Protein AF-A0A4Q3E228-F1 (afdb_monomer)

Mean predicted aligned error: 11.4 Å

pLDDT: mean 85.41, std 19.96, range [42.28, 98.81]

Structure (mmCIF, N/CA/C/O backbone):
data_AF-A0A4Q3E228-F1
#
_entry.id   AF-A0A4Q3E228-F1
#
loop_
_atom_site.group_PDB
_atom_site.id
_atom_site.type_symbol
_atom_site.label_atom_id
_atom_site.label_alt_id
_atom_site.label_comp_id
_atom_site.label_asym_id
_atom_site.label_entity_id
_atom_site.label_seq_id
_atom_site.pdbx_PDB_ins_code
_atom_site.Cartn_x
_atom_site.Cartn_y
_atom_site.Cartn_z
_atom_site.occupancy
_atom_site.B_iso_or_equiv
_atom_site.auth_seq_id
_atom_site.auth_comp_id
_atom_site.auth_asym_id
_atom_site.auth_atom_id
_atom_site.pdbx_PDB_model_num
ATOM 1 N N . MET A 1 1 ? 70.048 -7.538 -35.255 1.00 44.28 1 MET A N 1
ATOM 2 C CA . MET A 1 1 ? 69.123 -6.452 -35.645 1.00 44.28 1 MET A CA 1
ATOM 3 C C . MET A 1 1 ? 67.687 -6.920 -35.447 1.00 44.28 1 MET A C 1
ATOM 5 O O . MET A 1 1 ? 67.351 -7.982 -35.942 1.00 44.28 1 MET A O 1
ATOM 9 N N . ARG A 1 2 ? 66.890 -6.116 -34.722 1.00 51.25 2 ARG A N 1
ATOM 10 C CA . ARG A 1 2 ? 65.409 -6.082 -34.704 1.00 51.25 2 ARG A CA 1
ATOM 11 C C . ARG A 1 2 ? 64.719 -7.389 -34.257 1.00 51.25 2 ARG A C 1
ATOM 13 O O . ARG A 1 2 ? 64.140 -8.090 -35.066 1.00 51.25 2 ARG A O 1
ATOM 20 N N . LYS A 1 3 ? 64.677 -7.774 -32.975 1.00 46.56 3 LYS A N 1
ATOM 21 C CA . LYS A 1 3 ? 63.932 -7.123 -31.861 1.00 46.56 3 LYS A CA 1
ATOM 22 C C . LYS A 1 3 ? 62.491 -6.646 -32.178 1.00 46.56 3 LYS A C 1
ATOM 24 O O . LYS A 1 3 ? 61.852 -6.088 -31.300 1.00 46.56 3 LYS A O 1
ATOM 29 N N . GLY A 1 4 ? 61.965 -6.868 -33.389 1.00 50.59 4 GLY A N 1
ATOM 30 C CA . GLY A 1 4 ? 60.736 -6.217 -33.871 1.00 50.59 4 GLY A CA 1
ATOM 31 C C . GLY A 1 4 ? 59.498 -7.103 -34.037 1.00 50.59 4 GLY A C 1
ATOM 32 O O . GLY A 1 4 ? 58.453 -6.570 -34.376 1.00 50.59 4 GLY A O 1
ATOM 33 N N . MET A 1 5 ? 59.584 -8.420 -33.819 1.00 49.06 5 MET A N 1
ATOM 34 C CA . MET A 1 5 ? 58.467 -9.334 -34.131 1.00 49.06 5 MET A CA 1
ATOM 35 C C . MET A 1 5 ? 57.838 -10.015 -32.907 1.00 49.06 5 MET A C 1
ATOM 37 O O . MET A 1 5 ? 56.833 -10.699 -33.037 1.00 49.06 5 MET A O 1
ATOM 41 N N . LEU A 1 6 ? 58.391 -9.790 -31.710 1.00 42.28 6 LEU A N 1
ATOM 42 C CA . LEU A 1 6 ? 57.854 -10.325 -30.448 1.00 42.28 6 LEU A CA 1
ATOM 43 C C . LEU A 1 6 ? 57.221 -9.242 -29.557 1.00 42.28 6 LEU A C 1
ATOM 45 O O . LEU A 1 6 ? 56.899 -9.494 -28.404 1.00 42.28 6 LEU A O 1
ATOM 49 N N . ALA A 1 7 ? 57.056 -8.028 -30.085 1.00 48.09 7 ALA A N 1
ATOM 50 C CA . ALA A 1 7 ? 56.470 -6.893 -29.371 1.00 48.09 7 ALA A CA 1
ATOM 51 C C . ALA A 1 7 ? 55.057 -6.531 -29.867 1.00 48.09 7 ALA A C 1
ATOM 53 O O . ALA A 1 7 ? 54.541 -5.482 -29.499 1.00 48.09 7 ALA A O 1
ATOM 54 N N . LEU A 1 8 ? 54.435 -7.372 -30.707 1.00 51.16 8 LEU A N 1
ATOM 55 C CA . LEU A 1 8 ? 53.127 -7.073 -31.309 1.00 51.16 8 LEU A CA 1
ATOM 56 C C . LEU A 1 8 ? 51.959 -7.925 -30.781 1.00 51.16 8 LEU A C 1
ATOM 58 O O . LEU A 1 8 ? 50.822 -7.682 -31.162 1.00 51.16 8 LEU A O 1
ATOM 62 N N . LEU A 1 9 ? 52.209 -8.898 -29.898 1.00 49.28 9 LEU A N 1
ATOM 63 C CA . LEU A 1 9 ? 51.169 -9.794 -29.358 1.00 49.28 9 LEU A CA 1
ATOM 64 C C . LEU A 1 9 ? 50.928 -9.645 -27.847 1.00 49.28 9 LEU A C 1
ATOM 66 O O . LEU A 1 9 ? 50.157 -10.407 -27.277 1.00 49.28 9 LEU A O 1
ATOM 70 N N . LEU A 1 10 ? 51.555 -8.661 -27.196 1.00 47.91 10 LEU A N 1
ATOM 71 C CA . LEU A 1 10 ? 51.440 -8.439 -25.745 1.00 47.91 10 LEU A CA 1
ATOM 72 C C . LEU A 1 10 ? 50.833 -7.082 -25.361 1.00 47.91 10 LEU A C 1
ATOM 74 O O . LEU A 1 10 ? 50.758 -6.758 -24.181 1.00 47.91 10 LEU A O 1
ATOM 78 N N . THR A 1 11 ? 50.367 -6.294 -26.330 1.00 49.50 11 THR A N 1
ATOM 79 C CA . THR A 1 11 ? 49.772 -4.965 -26.092 1.00 49.50 11 THR A CA 1
ATOM 80 C C . THR A 1 11 ? 48.256 -4.903 -26.284 1.00 49.50 11 THR A C 1
ATOM 82 O O . THR A 1 11 ? 47.658 -3.888 -25.942 1.00 49.50 11 THR A O 1
ATOM 85 N N . SER A 1 12 ? 47.593 -5.968 -26.750 1.00 50.16 12 SER A N 1
ATOM 86 C CA . SER A 1 12 ? 46.125 -5.981 -26.902 1.00 50.16 12 SER A CA 1
ATOM 87 C C . SER A 1 12 ? 45.359 -6.427 -25.647 1.00 50.16 12 SER A C 1
ATOM 89 O O . SER A 1 12 ? 44.144 -6.269 -25.589 1.00 50.16 12 SER A O 1
ATOM 91 N N . MET A 1 13 ? 46.041 -6.929 -24.612 1.00 52.44 13 MET A N 1
ATOM 92 C CA . MET A 1 13 ? 45.422 -7.456 -23.383 1.00 52.44 13 MET A CA 1
ATOM 93 C C . MET A 1 13 ? 45.347 -6.451 -22.216 1.00 52.44 13 MET A C 1
ATOM 95 O O . MET A 1 13 ? 45.285 -6.859 -21.061 1.00 52.44 13 MET A O 1
ATOM 99 N N . LEU A 1 14 ? 45.355 -5.138 -22.473 1.00 51.59 14 LEU A N 1
ATOM 100 C CA . LEU A 1 14 ? 45.309 -4.125 -21.399 1.00 51.59 14 LEU A CA 1
ATOM 101 C C . LEU A 1 14 ? 44.169 -3.099 -21.502 1.00 51.59 14 LEU A C 1
ATOM 103 O O . LEU A 1 14 ? 44.057 -2.250 -20.625 1.00 51.59 14 LEU A O 1
ATOM 107 N N . PHE A 1 15 ? 43.282 -3.185 -22.500 1.00 53.31 15 PHE A N 1
ATOM 108 C CA . PHE A 1 15 ? 42.234 -2.168 -22.699 1.00 53.31 15 PHE A CA 1
ATOM 109 C C . PHE A 1 15 ? 40.801 -2.575 -22.332 1.00 53.31 15 PHE A C 1
ATOM 111 O O . PHE A 1 15 ? 39.898 -1.762 -22.483 1.00 53.31 15 PHE A O 1
ATOM 118 N N . SER A 1 16 ? 40.557 -3.773 -21.793 1.00 59.59 16 SER A N 1
ATOM 119 C CA . SER A 1 16 ? 39.183 -4.229 -21.500 1.00 59.59 16 SER A CA 1
ATOM 120 C C . SER A 1 16 ? 38.848 -4.325 -20.004 1.00 59.59 16 SER A C 1
ATOM 122 O O . SER A 1 16 ? 38.081 -5.195 -19.603 1.00 59.59 16 SER A O 1
ATOM 124 N N . ALA A 1 17 ? 39.423 -3.456 -19.163 1.00 56.88 17 ALA A N 1
ATOM 125 C CA . ALA A 1 17 ? 39.157 -3.431 -17.715 1.00 56.88 17 ALA A CA 1
ATOM 126 C C . ALA A 1 17 ? 38.193 -2.317 -17.259 1.00 56.88 17 ALA A C 1
ATOM 128 O O . ALA A 1 17 ? 37.914 -2.199 -16.069 1.00 56.88 17 ALA A O 1
ATOM 129 N N . CYS A 1 18 ? 37.631 -1.541 -18.187 1.00 56.81 18 CYS A N 1
ATOM 130 C CA . CYS A 1 18 ? 36.437 -0.738 -17.929 1.00 56.81 18 CYS A CA 1
ATOM 131 C C . CYS A 1 18 ? 35.245 -1.461 -18.554 1.00 56.81 18 CYS A C 1
ATOM 133 O O . CYS A 1 18 ? 34.688 -1.019 -19.551 1.00 56.81 18 CYS A O 1
ATOM 135 N N . ALA A 1 19 ? 34.897 -2.627 -18.009 1.00 61.94 19 ALA A N 1
ATOM 136 C CA . ALA A 1 19 ? 33.573 -3.169 -18.258 1.00 61.94 19 ALA A CA 1
ATOM 137 C C . ALA A 1 19 ? 32.571 -2.173 -17.661 1.00 61.94 19 ALA A C 1
ATOM 139 O O . ALA A 1 19 ? 32.593 -1.938 -16.448 1.00 61.94 19 ALA A O 1
ATOM 140 N N . ASP A 1 20 ? 31.726 -1.579 -18.504 1.00 62.72 20 ASP A N 1
ATOM 141 C CA . ASP A 1 20 ? 30.487 -0.944 -18.071 1.00 62.72 20 ASP A CA 1
ATOM 142 C C . ASP A 1 20 ? 29.783 -1.931 -17.137 1.00 62.72 20 ASP A C 1
ATOM 144 O O . ASP A 1 20 ? 29.299 -2.980 -17.572 1.00 62.72 20 ASP A O 1
ATOM 148 N N . ARG A 1 21 ? 29.769 -1.661 -15.824 1.00 62.12 21 ARG A N 1
ATOM 149 C CA . ARG A 1 21 ? 28.876 -2.419 -14.948 1.00 62.12 21 ARG A CA 1
ATOM 150 C C . ARG A 1 21 ? 27.476 -2.050 -15.419 1.00 62.12 21 ARG A C 1
ATOM 152 O O . ARG A 1 21 ? 27.158 -0.859 -15.362 1.00 62.12 21 ARG A O 1
ATOM 159 N N . PRO A 1 22 ? 26.649 -3.007 -15.880 1.00 63.69 22 PRO A N 1
ATOM 160 C CA . PRO A 1 22 ? 25.267 -2.685 -16.185 1.00 63.69 22 PRO A CA 1
ATOM 161 C C . PRO A 1 22 ? 24.688 -2.023 -14.940 1.00 63.69 22 PRO A C 1
ATOM 163 O O . PRO A 1 22 ? 24.934 -2.497 -13.824 1.00 63.69 22 PRO A O 1
ATOM 166 N N . ALA A 1 23 ? 24.010 -0.888 -15.129 1.00 62.94 23 ALA A N 1
ATOM 167 C CA . ALA A 1 23 ? 23.364 -0.179 -14.039 1.00 62.94 23 ALA A CA 1
ATOM 168 C C . ALA A 1 23 ? 22.574 -1.208 -13.227 1.00 62.94 23 ALA A C 1
ATOM 170 O O . ALA A 1 23 ? 21.698 -1.901 -13.7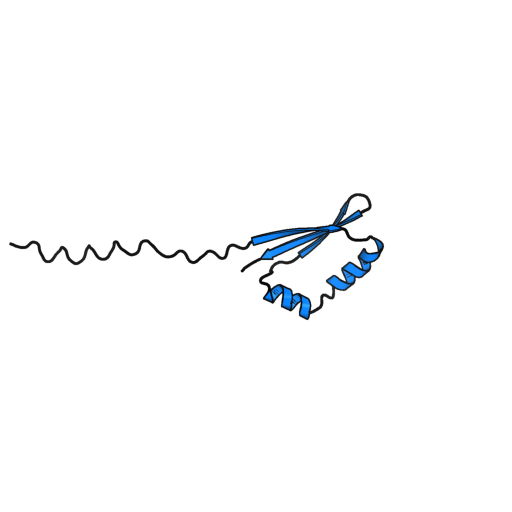48 1.00 62.94 23 ALA A O 1
ATOM 171 N N . LYS A 1 24 ? 22.970 -1.391 -11.968 1.00 67.69 24 LYS A N 1
ATOM 172 C CA . LYS A 1 24 ? 22.272 -2.297 -11.072 1.00 67.69 24 LYS A CA 1
ATOM 173 C C . LYS A 1 24 ? 20.878 -1.703 -10.914 1.00 67.69 24 LYS A C 1
ATOM 175 O O . LYS A 1 24 ? 20.758 -0.593 -10.402 1.00 67.69 24 LYS A O 1
ATOM 180 N N . ASN A 1 25 ? 19.850 -2.401 -11.393 1.00 69.81 25 ASN A N 1
ATOM 181 C CA . ASN A 1 25 ? 18.461 -2.043 -11.116 1.00 69.81 25 ASN 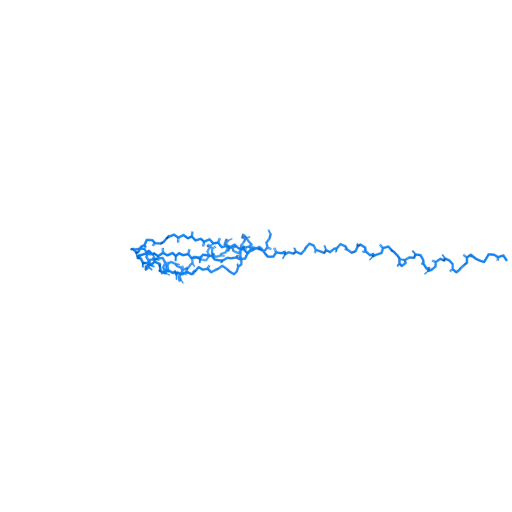A CA 1
ATOM 182 C C . ASN A 1 25 ? 18.220 -2.268 -9.619 1.00 69.81 25 ASN A C 1
ATOM 184 O O . ASN A 1 25 ? 17.729 -3.314 -9.193 1.00 69.81 25 ASN A O 1
ATOM 188 N N . ASP A 1 26 ? 18.687 -1.323 -8.807 1.00 86.75 26 ASP A N 1
ATOM 189 C CA . ASP A 1 26 ? 18.576 -1.373 -7.364 1.00 86.75 26 ASP A CA 1
ATOM 190 C C . ASP A 1 26 ? 17.120 -1.121 -6.988 1.00 86.75 26 ASP A C 1
ATOM 192 O O . ASP A 1 26 ? 16.586 -0.022 -7.136 1.00 86.75 26 ASP A O 1
ATOM 196 N N . VAL A 1 27 ? 16.480 -2.177 -6.491 1.00 95.81 27 VAL A N 1
ATOM 197 C CA . VAL A 1 27 ? 15.124 -2.123 -5.956 1.00 95.81 27 VAL A CA 1
ATOM 198 C C . VAL A 1 27 ? 15.067 -1.100 -4.822 1.00 95.81 27 VAL A C 1
ATOM 200 O O . VAL A 1 27 ? 15.738 -1.254 -3.796 1.00 95.81 27 VAL A O 1
ATOM 203 N N . LYS A 1 28 ? 14.229 -0.072 -4.978 1.00 96.94 28 LYS A N 1
ATOM 204 C CA . LYS A 1 28 ? 13.960 0.925 -3.932 1.00 96.94 28 LYS A CA 1
ATOM 205 C C . LYS A 1 28 ? 12.765 0.475 -3.102 1.00 96.94 28 LYS A C 1
ATOM 207 O O . LYS A 1 28 ? 11.728 0.122 -3.650 1.00 96.94 28 LYS A O 1
ATOM 212 N N . ARG A 1 29 ? 12.893 0.492 -1.776 1.00 98.12 29 ARG A N 1
ATOM 213 C CA . ARG A 1 29 ? 11.825 0.067 -0.858 1.00 98.12 29 ARG A CA 1
ATOM 214 C C . ARG A 1 29 ? 11.147 1.276 -0.246 1.00 98.12 29 ARG A C 1
ATOM 216 O O . ARG A 1 29 ? 11.826 2.161 0.269 1.00 98.12 29 ARG A O 1
ATOM 223 N N . PHE A 1 30 ? 9.823 1.278 -0.269 1.00 98.44 30 PHE A N 1
ATOM 224 C CA . PHE A 1 30 ? 9.009 2.353 0.277 1.00 98.44 30 PHE A CA 1
ATOM 225 C C . PHE A 1 30 ? 8.098 1.819 1.373 1.00 98.44 30 PHE A C 1
ATOM 227 O O . PHE A 1 30 ? 7.499 0.751 1.244 1.00 98.44 30 PHE A O 1
ATOM 234 N N . GLY A 1 31 ? 8.011 2.589 2.455 1.00 98.50 31 GLY A N 1
ATOM 235 C CA . GLY A 1 31 ? 7.092 2.372 3.561 1.00 98.50 31 GLY A CA 1
ATOM 236 C C . GLY A 1 31 ? 6.232 3.612 3.762 1.00 98.50 31 GLY A C 1
ATOM 237 O O . GLY A 1 31 ? 6.716 4.735 3.613 1.00 98.50 31 GLY A O 1
ATOM 238 N N . SER A 1 32 ? 4.957 3.441 4.093 1.00 98.44 32 SER A N 1
ATOM 239 C CA . SER A 1 32 ? 4.081 4.565 4.451 1.00 98.44 32 SER A CA 1
ATOM 240 C C . SER A 1 32 ? 3.089 4.142 5.524 1.00 98.44 32 SER A C 1
ATOM 242 O O . SER A 1 32 ? 2.736 2.969 5.623 1.00 98.44 32 SER A O 1
ATOM 244 N N . VAL A 1 33 ? 2.660 5.097 6.347 1.00 98.38 33 VAL A N 1
ATOM 245 C CA . VAL A 1 33 ? 1.680 4.869 7.411 1.00 98.38 33 VAL A CA 1
ATOM 246 C C . VAL A 1 33 ? 0.524 5.835 7.230 1.00 98.38 33 VAL A C 1
ATOM 248 O O . VAL A 1 33 ? 0.735 7.025 7.008 1.00 98.38 33 VAL A O 1
ATOM 251 N N . THR A 1 34 ? -0.696 5.326 7.353 1.00 98.38 34 THR A N 1
ATOM 252 C CA . THR A 1 34 ? -1.909 6.145 7.383 1.00 98.38 34 THR A CA 1
ATOM 253 C C . THR A 1 34 ? -2.882 5.640 8.444 1.00 98.38 34 THR A C 1
ATOM 255 O O . THR A 1 34 ? -2.830 4.476 8.844 1.00 98.38 34 THR A O 1
ATOM 258 N N . GL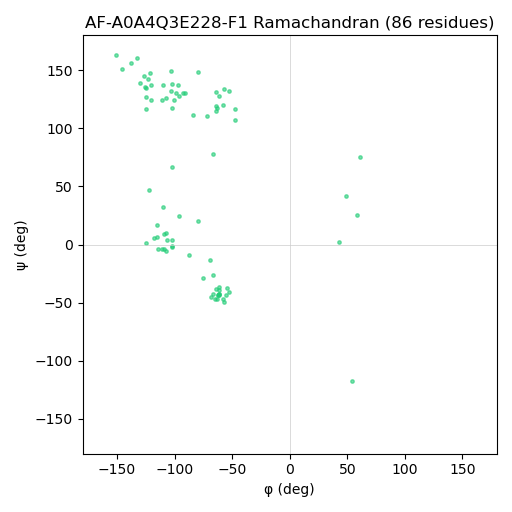Y A 1 35 ? -3.759 6.521 8.922 1.00 98.25 35 GLY A N 1
ATOM 259 C CA . GLY A 1 35 ? -4.839 6.160 9.837 1.00 98.25 35 GLY A CA 1
ATOM 260 C C . GLY A 1 35 ? -6.026 5.541 9.098 1.00 98.25 35 GLY A C 1
ATOM 261 O O . GLY A 1 35 ? -6.327 5.904 7.960 1.00 98.25 35 GLY A O 1
ATOM 262 N N . LEU A 1 36 ? -6.733 4.630 9.762 1.00 98.44 36 LEU A N 1
ATOM 263 C CA . LEU A 1 36 ? -7.976 4.040 9.279 1.00 98.44 36 LEU A CA 1
ATOM 264 C C . LEU A 1 36 ? -9.099 4.328 10.271 1.00 98.44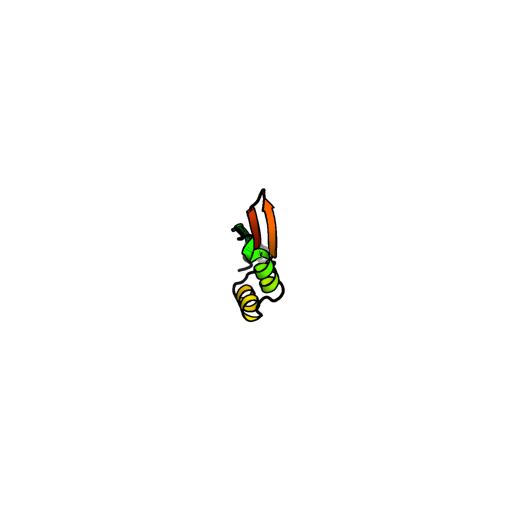 36 LEU A C 1
ATOM 266 O O . LEU A 1 36 ? -9.030 3.959 11.441 1.00 98.44 36 LEU A O 1
ATOM 270 N N . LYS A 1 37 ? -10.169 4.947 9.774 1.00 98.00 37 LYS A N 1
ATOM 271 C CA . LYS A 1 37 ? -11.372 5.196 10.568 1.00 98.00 37 LYS A CA 1
ATOM 272 C C . LYS A 1 37 ? -11.990 3.865 11.033 1.00 98.00 37 LYS A C 1
ATOM 274 O O . LYS A 1 37 ? -12.234 3.010 10.171 1.00 98.00 37 LYS A O 1
ATOM 279 N N . PRO A 1 38 ? -12.268 3.668 12.338 1.00 97.44 38 PRO A N 1
ATOM 280 C CA . PRO A 1 38 ? -12.810 2.412 12.863 1.00 97.44 38 PRO A CA 1
ATOM 281 C C . PRO A 1 38 ? -14.068 1.928 12.131 1.00 97.44 38 PRO A C 1
ATOM 283 O O . PRO A 1 38 ? -14.178 0.750 11.793 1.00 97.44 38 PRO A O 1
ATOM 286 N N . GLU A 1 39 ? -14.979 2.842 11.796 1.00 98.12 39 GLU A N 1
ATOM 287 C CA . GLU A 1 39 ? -16.234 2.558 11.094 1.00 98.12 39 GLU A CA 1
ATOM 288 C C . GLU A 1 39 ? -16.042 2.125 9.630 1.00 98.12 39 GLU A C 1
ATOM 290 O O . GLU A 1 39 ? -16.968 1.613 9.002 1.00 98.12 39 GLU A O 1
ATOM 295 N N . LYS A 1 40 ? -14.840 2.298 9.066 1.00 98.25 40 LYS A N 1
ATOM 296 C CA . LYS A 1 40 ? -14.492 1.859 7.706 1.00 98.25 40 LYS A CA 1
ATOM 297 C C . LYS A 1 40 ? -13.672 0.575 7.674 1.00 98.25 40 LYS A C 1
ATOM 299 O O . LYS A 1 40 ? -13.405 0.084 6.583 1.00 98.25 40 LYS A O 1
ATOM 304 N N . LEU A 1 41 ? -13.316 -0.011 8.820 1.00 98.00 41 LEU A N 1
ATOM 305 C CA . LEU A 1 41 ? -12.442 -1.185 8.881 1.00 98.00 41 LEU A CA 1
ATOM 306 C C . LEU A 1 41 ? -12.968 -2.383 8.074 1.00 98.00 41 LEU A C 1
ATOM 308 O O . LEU A 1 41 ? -12.231 -2.965 7.278 1.00 98.00 41 LEU A O 1
ATOM 312 N N . GLY A 1 42 ? -14.239 -2.746 8.267 1.00 98.25 42 GLY A N 1
ATOM 313 C CA . GLY A 1 42 ? -14.855 -3.865 7.545 1.00 98.25 42 GLY A CA 1
ATOM 314 C C . GLY A 1 42 ? -14.903 -3.613 6.038 1.00 98.25 42 GLY A C 1
ATOM 315 O O . GLY A 1 42 ? -14.458 -4.445 5.251 1.00 98.25 42 GLY A O 1
ATOM 316 N N . TYR A 1 43 ? -15.348 -2.416 5.650 1.00 98.38 43 TYR A N 1
ATOM 317 C CA . TYR A 1 43 ? -15.420 -2.004 4.250 1.00 98.38 43 TYR A CA 1
ATOM 318 C C . TYR A 1 43 ? -14.040 -1.986 3.575 1.00 98.38 43 TYR A C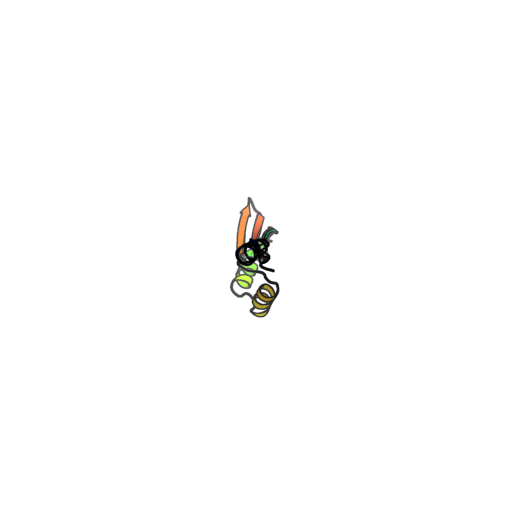 1
ATOM 320 O O . TYR A 1 43 ? -13.878 -2.500 2.472 1.00 98.38 43 TYR A O 1
ATOM 328 N N . TYR A 1 44 ? -13.020 -1.473 4.267 1.00 98.38 44 TYR A N 1
ATOM 329 C CA . TYR A 1 44 ? -11.641 -1.456 3.785 1.00 98.38 44 TYR A CA 1
ATOM 330 C C . TYR A 1 44 ? -11.137 -2.870 3.472 1.00 98.38 44 TYR A C 1
ATOM 332 O O . TYR A 1 44 ? -10.600 -3.104 2.388 1.00 98.38 44 TYR A O 1
ATOM 340 N N . LYS A 1 45 ? -11.360 -3.826 4.386 1.00 98.00 45 LYS A N 1
ATOM 341 C CA . LYS A 1 45 ? -10.982 -5.232 4.183 1.00 98.00 45 LYS A CA 1
ATOM 342 C C . LYS A 1 45 ? -11.711 -5.859 2.996 1.00 98.00 45 LYS A C 1
ATOM 344 O O . LYS A 1 45 ? -11.074 -6.538 2.200 1.00 98.00 45 LYS A O 1
ATOM 349 N N . GLN A 1 46 ? -13.014 -5.612 2.855 1.00 98.19 46 GLN A N 1
ATOM 350 C CA . GLN A 1 46 ? -13.801 -6.136 1.736 1.00 98.19 46 GLN A CA 1
ATOM 351 C C . GLN A 1 46 ? -13.280 -5.630 0.385 1.00 98.19 46 GLN A C 1
ATOM 353 O O . GLN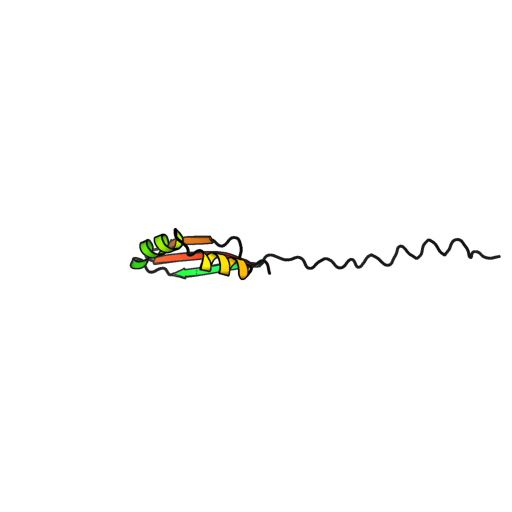 A 1 46 ? -13.144 -6.427 -0.544 1.00 98.19 46 GLN A O 1
ATOM 358 N N . LEU A 1 47 ? -12.955 -4.336 0.285 1.00 98.06 47 LEU A N 1
ATOM 359 C CA . LEU A 1 47 ? -12.374 -3.758 -0.928 1.00 98.06 47 LEU A CA 1
ATOM 360 C C . LEU A 1 47 ? -11.013 -4.378 -1.263 1.00 98.06 47 LEU A C 1
ATOM 362 O O . LEU A 1 47 ? -10.766 -4.706 -2.416 1.00 98.06 47 LEU A O 1
ATOM 366 N N . HIS A 1 48 ? -10.140 -4.580 -0.271 1.00 97.62 48 HIS A N 1
ATOM 367 C CA . HIS A 1 48 ? -8.798 -5.126 -0.516 1.00 97.62 48 HIS A CA 1
ATOM 368 C C . HIS A 1 48 ? -8.806 -6.634 -0.793 1.00 97.62 48 HIS A C 1
ATOM 370 O O . HIS A 1 48 ? -7.960 -7.112 -1.541 1.00 97.62 48 HIS A O 1
ATOM 376 N N . ALA A 1 49 ? -9.777 -7.377 -0.253 1.00 98.06 49 ALA A N 1
ATOM 377 C CA . ALA A 1 49 ? -9.994 -8.778 -0.611 1.00 98.06 49 ALA A CA 1
ATOM 378 C C . ALA A 1 49 ? -10.469 -8.946 -2.066 1.00 98.06 49 ALA A C 1
ATOM 380 O O . ALA A 1 49 ? -10.221 -9.983 -2.672 1.00 98.06 49 ALA A O 1
ATOM 381 N N . ASN A 1 50 ? -11.125 -7.924 -2.624 1.00 97.75 50 ASN A N 1
ATOM 382 C CA . ASN A 1 50 ? -11.676 -7.915 -3.980 1.00 97.75 50 ASN A CA 1
ATOM 383 C C . ASN A 1 50 ? -11.094 -6.750 -4.794 1.00 97.75 50 ASN A C 1
ATOM 385 O O . ASN A 1 50 ? -11.832 -5.985 -5.419 1.00 97.75 50 ASN A O 1
ATOM 389 N N . ALA A 1 51 ? -9.772 -6.577 -4.729 1.00 97.62 51 ALA A N 1
ATOM 390 C CA . ALA A 1 51 ? -9.098 -5.475 -5.402 1.00 97.62 51 ALA A CA 1
ATOM 391 C C . ALA A 1 51 ? -9.385 -5.491 -6.913 1.00 97.62 51 ALA A C 1
ATOM 393 O O . ALA A 1 51 ? -9.289 -6.532 -7.565 1.00 97.62 51 ALA A O 1
ATOM 394 N N . TRP A 1 52 ? -9.724 -4.326 -7.469 1.00 98.38 52 TRP A N 1
ATOM 395 C CA . TRP A 1 52 ? -10.081 -4.205 -8.881 1.00 98.38 52 TRP A CA 1
ATOM 396 C C . TRP A 1 52 ? -8.898 -4.561 -9.795 1.00 98.38 52 TRP A C 1
ATOM 398 O O . TRP A 1 52 ? -7.796 -4.031 -9.588 1.00 98.38 52 TRP A O 1
ATOM 408 N N . PRO A 1 53 ? -9.096 -5.412 -10.819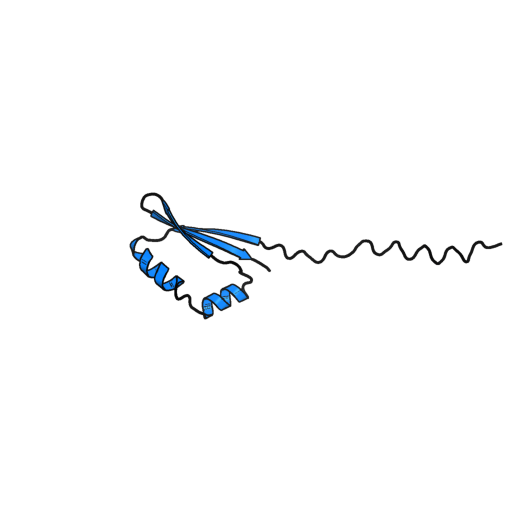 1.00 98.19 53 PRO A N 1
ATOM 409 C CA . PRO A 1 53 ? -8.028 -5.820 -11.731 1.00 98.19 53 PRO A CA 1
ATOM 410 C C . PRO A 1 53 ? -7.297 -4.644 -12.388 1.00 98.19 53 PRO A C 1
ATOM 412 O O . PRO A 1 53 ? -6.076 -4.672 -12.519 1.00 98.19 53 PRO A O 1
ATOM 415 N N . GLU A 1 54 ? -8.014 -3.581 -12.744 1.00 98.44 54 GLU A N 1
ATOM 416 C CA . GLU A 1 54 ? -7.468 -2.387 -13.392 1.00 98.44 54 GLU A CA 1
ATOM 417 C C . GLU A 1 54 ? -6.474 -1.652 -12.484 1.00 98.44 54 GLU A C 1
ATOM 419 O O . GLU A 1 54 ? -5.428 -1.190 -12.943 1.00 98.44 54 GLU A O 1
ATOM 424 N N . VAL A 1 55 ? -6.753 -1.599 -11.177 1.00 98.06 55 VAL A N 1
ATOM 425 C CA . VAL A 1 55 ? -5.847 -1.006 -10.182 1.00 98.06 55 VAL A CA 1
ATOM 426 C C . VAL A 1 55 ? -4.595 -1.864 -10.029 1.00 98.06 55 VAL A C 1
ATOM 428 O O . VAL A 1 55 ? -3.481 -1.340 -10.051 1.00 98.06 55 VAL A O 1
ATOM 431 N N . LEU A 1 56 ? -4.755 -3.187 -9.926 1.00 98.31 56 LEU A N 1
ATOM 432 C CA . LEU A 1 56 ? 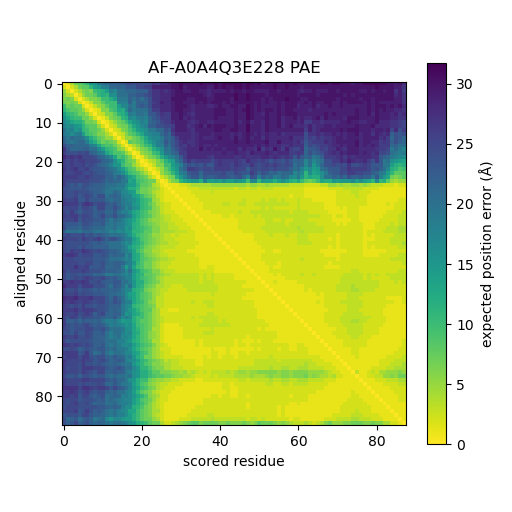-3.626 -4.118 -9.826 1.00 98.31 56 LEU A CA 1
ATOM 433 C C . LEU A 1 56 ? -2.728 -4.055 -11.069 1.00 98.31 56 LEU A C 1
ATOM 435 O O . LEU A 1 56 ? -1.501 -4.090 -10.950 1.00 98.31 56 LEU A O 1
ATOM 439 N N . ASN A 1 57 ? -3.327 -3.922 -12.252 1.00 98.38 57 ASN A N 1
ATOM 440 C CA . ASN A 1 57 ? -2.603 -3.752 -13.507 1.00 98.38 57 ASN A CA 1
ATOM 441 C C . ASN A 1 57 ? -1.837 -2.428 -13.524 1.00 98.38 57 ASN A C 1
ATOM 443 O O . ASN A 1 57 ? -0.637 -2.433 -13.793 1.00 98.38 57 ASN A O 1
ATOM 447 N N . LYS A 1 58 ? -2.471 -1.317 -13.128 1.00 98.62 58 LYS A N 1
ATOM 448 C CA . LYS A 1 58 ? -1.798 -0.014 -13.065 1.00 98.62 58 LYS A CA 1
ATOM 449 C C . LYS A 1 58 ? -0.618 -0.012 -12.086 1.00 98.62 58 LYS A C 1
ATOM 451 O O . LYS A 1 58 ? 0.450 0.484 -12.428 1.00 98.62 58 LYS A O 1
ATOM 456 N N . ILE A 1 59 ? -0.764 -0.617 -10.904 1.00 98.38 59 ILE A N 1
ATOM 457 C CA . ILE A 1 59 ? 0.342 -0.792 -9.941 1.00 98.38 59 ILE A CA 1
ATOM 458 C C . ILE A 1 59 ? 1.515 -1.523 -10.610 1.00 98.38 59 ILE A C 1
ATOM 460 O O . ILE A 1 59 ? 2.671 -1.113 -10.469 1.00 98.38 59 ILE A O 1
ATOM 464 N N . LYS A 1 60 ? 1.228 -2.578 -11.385 1.00 97.81 60 LYS A N 1
ATOM 465 C CA . LYS A 1 60 ? 2.267 -3.325 -12.098 1.00 97.81 60 LYS A CA 1
ATOM 466 C C . LYS A 1 60 ? 2.940 -2.499 -13.199 1.00 97.81 60 LYS A C 1
ATOM 468 O O . LYS A 1 60 ? 4.166 -2.566 -13.317 1.00 97.81 60 LYS A O 1
ATOM 473 N N . GLU A 1 61 ? 2.170 -1.736 -13.970 1.00 98.38 61 GLU A N 1
ATOM 474 C CA . GLU A 1 61 ? 2.668 -0.825 -15.012 1.00 98.38 61 GLU A CA 1
ATOM 475 C C . GLU A 1 61 ? 3.581 0.265 -14.434 1.00 98.38 61 GLU A C 1
ATOM 477 O O . GLU A 1 61 ? 4.593 0.605 -15.037 1.00 98.38 61 GLU A O 1
ATOM 482 N N . CYS A 1 62 ? 3.282 0.764 -13.232 1.00 98.19 62 CYS A N 1
ATOM 483 C CA . CYS A 1 62 ? 4.075 1.780 -12.534 1.00 98.19 62 CYS A CA 1
ATOM 484 C C . CYS A 1 62 ? 5.330 1.232 -11.822 1.00 98.19 62 CYS A C 1
ATOM 486 O O . CYS A 1 62 ? 5.836 1.871 -10.903 1.00 98.19 62 CYS A O 1
ATOM 488 N N . ASN A 1 63 ? 5.835 0.055 -12.206 1.00 97.88 63 ASN A N 1
ATOM 489 C CA . ASN A 1 63 ? 7.025 -0.582 -11.619 1.00 97.88 63 ASN A CA 1
ATOM 490 C C . ASN A 1 63 ? 6.945 -0.854 -10.104 1.00 97.88 63 ASN A C 1
ATOM 492 O O . ASN A 1 63 ? 7.977 -0.983 -9.446 1.00 97.88 63 ASN A O 1
ATOM 496 N N . ILE A 1 64 ? 5.740 -0.998 -9.544 1.00 98.44 64 ILE A N 1
ATOM 497 C CA . ILE A 1 64 ? 5.541 -1.373 -8.139 1.00 98.44 64 ILE A CA 1
ATOM 498 C C . ILE A 1 64 ? 5.387 -2.897 -8.031 1.00 98.44 64 ILE A C 1
ATOM 500 O O . ILE A 1 64 ? 4.621 -3.528 -8.767 1.00 98.44 64 ILE A O 1
ATOM 504 N N . ARG A 1 65 ? 6.139 -3.511 -7.120 1.00 97.94 65 ARG A N 1
ATOM 505 C CA . ARG A 1 65 ? 6.204 -4.952 -6.845 1.00 97.94 65 ARG A CA 1
ATOM 506 C C . ARG A 1 65 ? 6.102 -5.194 -5.343 1.00 97.94 65 ARG A C 1
ATOM 508 O O . ARG A 1 65 ? 6.320 -4.283 -4.550 1.00 97.94 65 ARG A O 1
ATOM 515 N N . ASN A 1 66 ? 5.750 -6.422 -4.963 1.00 98.12 66 ASN A N 1
ATOM 516 C CA . ASN A 1 66 ? 5.688 -6.858 -3.563 1.00 98.12 66 ASN A CA 1
ATOM 517 C C . ASN A 1 66 ? 4.920 -5.878 -2.652 1.00 98.12 66 ASN A C 1
ATOM 519 O O . ASN A 1 66 ? 5.361 -5.569 -1.548 1.00 98.12 66 ASN A O 1
ATOM 523 N N . TYR A 1 67 ? 3.786 -5.360 -3.147 1.00 98.62 67 TYR A N 1
ATOM 524 C CA . TYR A 1 67 ? 2.975 -4.378 -2.432 1.00 98.62 67 TYR A CA 1
ATOM 525 C C . TYR A 1 67 ? 2.030 -5.068 -1.441 1.00 98.62 67 TYR A C 1
ATOM 527 O O . TYR A 1 67 ? 1.066 -5.718 -1.842 1.00 98.62 67 TYR A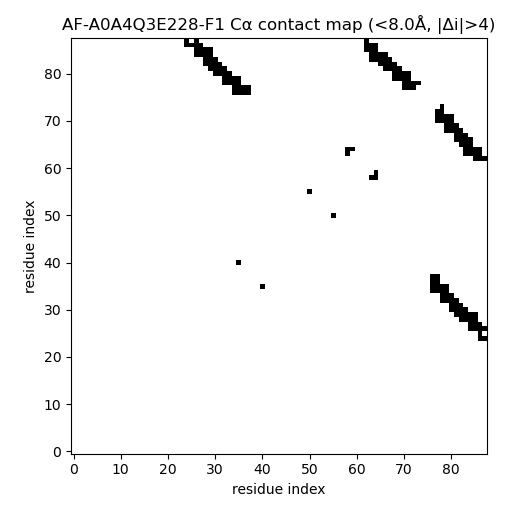 O 1
ATOM 535 N N . SER A 1 68 ? 2.298 -4.876 -0.150 1.00 98.44 68 SER A N 1
ATOM 536 C CA . SER A 1 68 ? 1.481 -5.358 0.963 1.00 98.44 68 SER A CA 1
ATOM 537 C C . SER A 1 68 ? 1.013 -4.207 1.850 1.00 98.44 68 SER A C 1
ATOM 539 O O . SER A 1 68 ? 1.731 -3.223 2.042 1.00 98.44 68 SER A O 1
ATOM 541 N N . ILE A 1 69 ? -0.175 -4.352 2.439 1.00 98.75 69 ILE A N 1
ATOM 542 C CA . ILE A 1 69 ? -0.697 -3.431 3.453 1.00 98.75 69 ILE A CA 1
ATOM 543 C C . ILE A 1 69 ? -1.053 -4.224 4.711 1.00 98.75 69 ILE A C 1
ATOM 545 O O . ILE A 1 69 ? -1.810 -5.192 4.656 1.00 98.75 69 ILE A O 1
ATOM 549 N N . TYR A 1 70 ? -0.513 -3.794 5.846 1.00 98.56 70 TYR A N 1
ATOM 550 C CA . TYR A 1 70 ? -0.678 -4.412 7.156 1.00 98.56 70 TYR A CA 1
ATOM 551 C C . TYR A 1 70 ? -1.532 -3.516 8.046 1.00 98.56 70 TYR A C 1
ATOM 553 O O . TYR A 1 70 ? -1.335 -2.304 8.086 1.00 98.56 70 TYR A O 1
ATOM 561 N N . LEU A 1 71 ? -2.464 -4.109 8.784 1.00 98.38 71 LEU A N 1
ATOM 562 C CA . LEU A 1 71 ? -3.302 -3.407 9.750 1.00 98.38 71 LEU A CA 1
ATOM 563 C C . LEU A 1 71 ? -2.741 -3.602 11.158 1.00 98.38 71 LEU A C 1
ATOM 565 O O . LEU A 1 71 ? -2.559 -4.738 11.587 1.00 98.38 71 LEU A O 1
ATOM 569 N N . GLN A 1 72 ? -2.579 -2.513 11.904 1.00 98.19 72 GLN A N 1
ATOM 570 C CA . GLN A 1 72 ? -2.235 -2.546 13.322 1.00 98.19 72 GLN A CA 1
ATOM 571 C C . GLN A 1 72 ? -3.182 -1.649 14.118 1.00 98.19 72 GLN A C 1
ATOM 573 O O . GLN A 1 72 ? -3.492 -0.532 13.710 1.00 98.19 72 GLN A O 1
ATOM 578 N N . LYS A 1 73 ? -3.617 -2.117 15.290 1.00 98.00 73 LYS A N 1
ATOM 579 C CA . LYS A 1 73 ? -4.313 -1.277 16.269 1.00 98.00 73 LYS A CA 1
ATOM 580 C C . LYS A 1 73 ? -3.309 -0.778 17.304 1.00 98.00 73 LYS A C 1
ATOM 582 O O . LYS A 1 73 ? -2.577 -1.584 17.879 1.00 98.00 73 LYS A O 1
ATOM 587 N N . ILE A 1 74 ? -3.265 0.529 17.540 1.00 97.50 74 ILE A N 1
ATOM 588 C CA . ILE A 1 74 ? -2.421 1.146 18.570 1.00 97.50 74 ILE A CA 1
ATOM 589 C C . ILE A 1 74 ? -3.339 1.978 19.460 1.00 97.50 74 ILE A C 1
ATOM 591 O O . ILE A 1 74 ? -3.967 2.931 19.002 1.00 97.50 74 ILE A O 1
ATOM 595 N N . LYS A 1 75 ? -3.439 1.603 20.742 1.00 96.00 75 LYS A N 1
ATOM 596 C CA . LYS A 1 75 ? -4.470 2.119 21.658 1.00 96.00 75 LYS A CA 1
ATOM 597 C C . LYS A 1 75 ? -5.870 1.903 21.051 1.00 96.00 75 LYS A C 1
ATOM 599 O O . LYS A 1 75 ? -6.253 0.760 20.802 1.00 96.00 75 LYS A O 1
ATOM 604 N N . ASN A 1 76 ? -6.609 2.979 20.785 1.00 95.69 76 ASN A N 1
ATOM 605 C CA . ASN A 1 76 ? -7.962 2.933 20.227 1.00 95.69 76 ASN A CA 1
ATOM 606 C C . ASN A 1 76 ? -8.022 3.249 18.725 1.00 95.69 76 ASN A C 1
ATOM 608 O O . ASN A 1 76 ? -9.094 3.137 18.140 1.00 95.69 76 ASN A O 1
ATOM 612 N N . GLU A 1 77 ? -6.888 3.563 18.098 1.00 97.50 77 GLU A N 1
ATOM 613 C CA . GLU A 1 77 ? -6.809 3.954 16.690 1.00 97.50 77 GLU A CA 1
ATOM 614 C C . GLU A 1 77 ? -6.287 2.801 15.821 1.00 97.50 77 GLU A C 1
ATOM 616 O O . GLU A 1 77 ? -5.481 1.973 16.267 1.00 97.50 77 GLU A O 1
ATOM 621 N N . TYR A 1 78 ? -6.736 2.748 14.565 1.00 98.44 78 TYR A N 1
ATOM 622 C CA . TYR A 1 78 ? -6.232 1.802 13.570 1.00 98.44 78 TYR A CA 1
ATOM 623 C C . TYR A 1 78 ? -5.273 2.490 12.607 1.00 98.44 78 TYR A C 1
ATOM 625 O O . TYR A 1 78 ? -5.541 3.582 12.110 1.00 98.44 78 TYR A O 1
ATOM 633 N N . TYR A 1 79 ? -4.186 1.798 12.292 1.00 98.62 79 TYR A N 1
ATOM 634 C CA . TYR A 1 79 ? -3.165 2.240 11.358 1.00 98.62 79 TYR A CA 1
ATOM 635 C C . TYR A 1 79 ? -2.936 1.183 10.290 1.00 98.62 79 TYR A C 1
ATOM 637 O O . TYR A 1 79 ? -2.992 -0.021 10.549 1.00 98.62 79 TYR A O 1
ATOM 645 N N . LEU A 1 80 ? -2.658 1.658 9.087 1.00 98.75 80 LEU A N 1
ATOM 646 C CA . LEU A 1 80 ? -2.253 0.852 7.953 1.00 98.75 80 LEU A CA 1
ATOM 647 C C . LEU A 1 80 ? -0.796 1.169 7.651 1.00 98.75 80 LEU A C 1
ATOM 649 O O . LEU A 1 80 ? -0.454 2.330 7.430 1.00 98.75 80 LEU A O 1
ATOM 653 N N . PHE A 1 81 ? 0.043 0.142 7.634 1.00 98.75 81 PHE A N 1
ATOM 654 C CA . PHE A 1 81 ? 1.405 0.225 7.134 1.00 98.75 81 PHE A CA 1
ATOM 655 C C . PHE A 1 81 ? 1.460 -0.398 5.742 1.00 98.75 81 PHE A C 1
ATOM 657 O O . PHE A 1 81 ? 1.195 -1.588 5.585 1.00 98.75 81 PHE A O 1
ATOM 664 N N . SER A 1 82 ? 1.799 0.395 4.733 1.00 98.62 82 SER A N 1
ATOM 665 C CA . SER A 1 82 ? 2.050 -0.077 3.373 1.00 98.62 82 SER A CA 1
ATOM 666 C C . SER A 1 82 ? 3.541 -0.275 3.138 1.00 98.62 82 SER A C 1
ATOM 668 O O . SER A 1 82 ? 4.332 0.605 3.475 1.00 98.62 82 SER A O 1
ATOM 670 N N . TYR A 1 83 ? 3.900 -1.378 2.489 1.00 98.81 83 TYR A N 1
ATOM 671 C CA . TYR A 1 83 ? 5.244 -1.678 1.998 1.00 98.81 83 TYR A CA 1
ATOM 672 C C . TYR A 1 83 ? 5.184 -2.008 0.514 1.00 98.81 83 TYR A C 1
ATOM 674 O O . TYR A 1 83 ? 4.338 -2.809 0.125 1.00 98.81 83 TYR A O 1
ATOM 682 N N . PHE A 1 84 ? 6.101 -1.475 -0.292 1.00 98.75 84 PHE A N 1
ATOM 683 C CA . PHE A 1 84 ? 6.310 -1.961 -1.653 1.00 98.75 84 PHE A CA 1
ATOM 684 C C . PHE A 1 84 ? 7.749 -1.776 -2.142 1.00 98.75 84 PHE A C 1
ATOM 686 O O . PHE A 1 84 ? 8.535 -0.991 -1.605 1.00 98.75 84 PHE A O 1
ATOM 693 N N . GLU A 1 85 ? 8.067 -2.498 -3.209 1.00 98.56 85 GLU A N 1
ATOM 694 C CA . GLU A 1 85 ? 9.324 -2.442 -3.940 1.00 98.56 85 GLU A CA 1
ATOM 695 C C . GLU A 1 85 ? 9.117 -1.752 -5.282 1.00 98.56 85 GLU A C 1
ATOM 697 O O . GLU A 1 85 ? 8.263 -2.137 -6.074 1.00 98.56 85 GLU A O 1
ATOM 702 N N . TYR A 1 86 ? 9.908 -0.727 -5.548 1.00 97.62 86 TYR A N 1
ATOM 703 C CA . TYR A 1 86 ? 9.943 -0.032 -6.819 1.00 97.62 86 TYR A CA 1
ATOM 704 C C . TYR A 1 86 ? 11.147 -0.515 -7.627 1.00 97.62 86 TYR A C 1
ATOM 706 O O . TYR A 1 86 ? 12.280 -0.466 -7.138 1.00 97.62 86 TYR A O 1
ATOM 714 N N . VAL A 1 87 ? 10.893 -1.000 -8.844 1.00 96.19 87 VAL A N 1
ATOM 715 C CA . VAL A 1 87 ? 11.883 -1.716 -9.672 1.00 96.19 87 VAL A CA 1
ATOM 716 C C . VAL A 1 87 ? 12.267 -0.993 -10.973 1.00 96.19 87 VAL A C 1
ATOM 718 O O . VAL A 1 87 ? 12.798 -1.638 -11.874 1.00 96.19 87 VAL A O 1
ATOM 721 N N . GLY A 1 88 ? 11.986 0.312 -11.091 1.00 85.81 88 GLY A N 1
ATOM 722 C CA . GLY A 1 88 ? 12.322 1.119 -12.279 1.00 85.81 88 GLY A CA 1
ATOM 723 C C . GLY A 1 88 ? 12.994 2.442 -11.954 1.00 85.81 88 GLY A C 1
ATOM 724 O O . GLY A 1 88 ? 12.323 3.480 -12.114 1.00 85.81 88 GLY A O 1
#

Radius of gyration: 27.68 Å; Cα contacts (8 Å, |Δi|>4): 89; chains: 1; bounding box: 85×16×57 Å

Solvent-accessible surface area (backbone atoms only — not comparable to full-atom values): 5693 Å² total; per-residue (Å²): 135,77,96,69,81,83,71,76,83,78,72,80,86,75,77,80,82,78,67,80,70,72,80,74,81,71,66,43,76,48,75,49,77,47,80,44,61,78,93,44,49,68,60,52,51,55,47,65,77,60,59,55,68,69,58,58,50,50,42,50,75,70,34,45,39,82,72,47,76,45,82,46,75,58,92,94,46,36,34,37,43,38,38,33,34,37,67,120

Sequence (88 aa):
MRKGMLALLLTSMLFSACADRPAKNDVKRFGSVTGLKPEKLGYYKQLHANAWPEVLNKIKECNIRNYSIYLQKIKNEYYLFSYFEYVG

Secondary structure (DSSP, 8-state):
----SSSSSSSSTTS-----PPP---PEEEEEEEEE-GGGHHHHHHHHHT--HHHHHHHHHTTEEEEEEEEEEETTEEEEEEEEEE--

Foldseek 3Di:
DDPPPPPPPPPPPPPPPPDPPPPPLDKDKDKDKDWDDPVCVVVVVVCVVVPDPVVVVVCVVQQKAPWDWDWDDDPNTIMIMIMIIRRD

Nearest PDB structures (foldseek):
  7byw-assembly1_B  TM=9.618E-01  e=2.698E-05  Paracidovorax avenae ATCC 19860
  2qlw-assembly1_A  TM=8.837E-01  e=1.484E-03  unclassified
  6hhn-assembly1_A-2  TM=8.893E-01  e=2.406E-03  Formosa agariphila
  1x8d-assembly2_D  TM=9.107E-01  e=2.961E-03  Escherichia coli
  2w9f-assembly1_B  TM=4.725E-01  e=1.127E+00  Homo sapiens